Protein AF-A0AAE3A5Q9-F1 (afdb_monomer_lite)

Radius of gyration: 17.21 Å; chains: 1; bounding box: 35×29×44 Å

Secondary structure (DSSP, 8-state):
--SSS---HHHHHHH-SSHHHHHHHHHHHHHHHHHHHHHHTT---S-TTTSTTHHHH--HHHHHHHHHHHHHHHHH-TTHHHHHHHHHHHHHT-

pLDDT: mean 81.0, std 9.04, range [41.06, 90.12]

Structure (mmCIF, N/CA/C/O backbone):
data_AF-A0AAE3A5Q9-F1
#
_entry.id   AF-A0AAE3A5Q9-F1
#
loop_
_atom_site.group_PDB
_atom_site.id
_atom_site.type_symbol
_atom_site.label_atom_id
_atom_site.label_alt_id
_atom_site.label_comp_id
_atom_site.label_asym_id
_atom_site.label_entity_id
_atom_site.label_seq_id
_atom_site.pdbx_PDB_ins_code
_atom_site.Cartn_x
_atom_site.Cartn_y
_atom_site.Cartn_z
_atom_site.occupancy
_atom_site.B_iso_or_equiv
_atom_site.auth_seq_id
_atom_site.auth_comp_id
_atom_site.auth_asym_id
_atom_site.auth_atom_id
_atom_site.pdbx_PDB_model_num
ATOM 1 N N . MET A 1 1 ? 9.151 -14.307 -14.452 1.00 50.34 1 MET A N 1
ATOM 2 C CA . MET A 1 1 ? 9.598 -12.889 -14.403 1.00 50.34 1 MET A CA 1
ATOM 3 C C . MET A 1 1 ? 9.796 -12.196 -15.759 1.00 50.34 1 MET A C 1
ATOM 5 O O . MET A 1 1 ? 9.064 -11.254 -15.991 1.00 50.34 1 MET A O 1
ATOM 9 N N . ALA A 1 2 ? 10.683 -12.593 -16.691 1.00 45.34 2 ALA A N 1
ATOM 10 C CA . ALA A 1 2 ? 10.676 -11.988 -18.052 1.00 45.34 2 ALA A CA 1
ATOM 11 C C . ALA A 1 2 ? 9.692 -12.665 -19.035 1.00 45.34 2 ALA A C 1
ATOM 13 O O . ALA A 1 2 ? 9.375 -12.096 -20.071 1.00 45.34 2 ALA A O 1
ATOM 14 N N . GLY A 1 3 ? 9.223 -13.876 -18.711 1.00 41.06 3 GLY A N 1
ATOM 15 C CA . GLY A 1 3 ? 8.284 -14.647 -19.536 1.00 41.06 3 GLY A CA 1
ATOM 16 C C . GLY A 1 3 ? 6.802 -14.494 -19.172 1.00 41.06 3 GLY A C 1
ATOM 17 O O . GLY A 1 3 ? 5.978 -15.081 -19.853 1.00 41.06 3 GLY A O 1
ATOM 18 N N . GLU A 1 4 ? 6.458 -13.738 -18.124 1.00 55.88 4 GLU A N 1
ATOM 19 C CA . GLU A 1 4 ? 5.071 -13.632 -17.615 1.00 55.88 4 GLU A CA 1
ATOM 20 C C . GLU A 1 4 ? 4.326 -12.379 -18.067 1.00 55.88 4 GLU A C 1
ATOM 22 O O . GLU A 1 4 ? 3.107 -12.341 -17.996 1.00 55.88 4 GLU A O 1
ATOM 27 N N . LEU A 1 5 ? 5.035 -11.363 -18.558 1.00 58.28 5 LEU A N 1
ATOM 28 C CA . LEU A 1 5 ? 4.422 -10.093 -18.953 1.00 58.28 5 LEU A CA 1
ATOM 29 C C . LEU A 1 5 ? 4.264 -9.940 -20.472 1.00 58.28 5 LEU A C 1
ATOM 31 O O . LEU A 1 5 ? 3.842 -8.882 -20.913 1.00 58.28 5 LEU A O 1
ATOM 35 N N . ASP A 1 6 ? 4.665 -10.931 -21.281 1.00 59.72 6 ASP A N 1
ATOM 36 C CA . ASP A 1 6 ? 4.826 -10.811 -22.749 1.00 59.72 6 ASP A CA 1
ATOM 37 C C . ASP A 1 6 ? 5.510 -9.489 -23.183 1.00 59.72 6 ASP A C 1
ATOM 39 O O . ASP A 1 6 ? 5.273 -8.913 -24.243 1.00 59.72 6 ASP A O 1
ATOM 43 N N . MET A 1 7 ? 6.377 -8.961 -22.314 1.00 68.19 7 MET A N 1
ATOM 44 C CA . MET A 1 7 ? 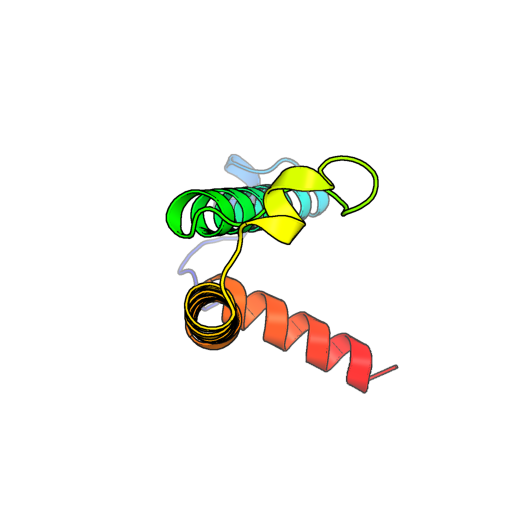7.009 -7.660 -22.472 1.00 68.19 7 MET A CA 1
ATOM 45 C C . MET A 1 7 ? 8.513 -7.827 -22.581 1.00 68.19 7 MET A C 1
ATOM 47 O O . MET A 1 7 ? 9.185 -8.419 -21.735 1.00 68.19 7 MET A O 1
ATOM 51 N N . THR A 1 8 ? 9.078 -7.231 -23.627 1.00 82.75 8 THR A N 1
ATOM 52 C CA . THR A 1 8 ? 10.529 -7.183 -23.775 1.00 82.75 8 THR A CA 1
ATOM 53 C C . THR A 1 8 ? 11.136 -6.208 -22.769 1.00 82.75 8 THR A C 1
ATOM 55 O O . THR A 1 8 ? 10.571 -5.155 -22.467 1.00 82.75 8 THR A O 1
ATOM 58 N N . LYS A 1 9 ? 12.366 -6.494 -22.328 1.00 76.94 9 LYS A N 1
ATOM 59 C CA . LYS A 1 9 ? 13.181 -5.560 -21.534 1.00 76.94 9 LYS A CA 1
ATOM 60 C C . LYS A 1 9 ? 13.219 -4.158 -22.168 1.00 76.94 9 LYS A C 1
ATOM 62 O O . LYS A 1 9 ? 13.148 -3.160 -21.463 1.00 76.94 9 LYS A O 1
ATOM 67 N N . GLY A 1 10 ? 13.296 -4.084 -23.499 1.00 81.62 10 GLY A N 1
ATOM 68 C CA . GLY A 1 10 ? 13.284 -2.823 -24.240 1.00 81.62 10 GLY A CA 1
ATOM 69 C C . GLY A 1 10 ? 11.968 -2.048 -24.135 1.00 81.62 10 GLY A C 1
ATOM 70 O O . GLY A 1 10 ? 12.013 -0.827 -24.096 1.00 81.62 10 GLY A O 1
ATOM 71 N N . ALA A 1 11 ? 10.817 -2.725 -24.058 1.00 82.94 11 ALA A N 1
ATOM 72 C CA . ALA A 1 11 ? 9.522 -2.080 -23.833 1.00 82.94 11 ALA A CA 1
ATOM 73 C C . ALA A 1 11 ? 9.402 -1.538 -22.401 1.00 82.94 11 ALA A C 1
ATOM 75 O O . ALA A 1 11 ? 8.947 -0.416 -22.213 1.00 82.94 11 ALA A O 1
ATOM 76 N N . LEU A 1 12 ? 9.898 -2.282 -21.410 1.00 80.75 12 LEU A N 1
ATOM 77 C CA . LEU A 1 12 ? 9.898 -1.856 -20.009 1.00 80.75 12 LEU A CA 1
ATOM 78 C C . LEU A 1 12 ? 10.712 -0.566 -19.803 1.00 80.75 12 LEU A C 1
ATOM 80 O O . LEU A 1 12 ? 10.2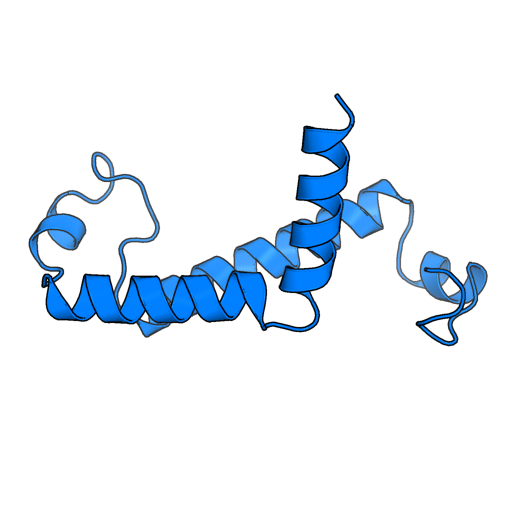13 0.416 -19.260 1.00 80.75 12 LEU A O 1
ATOM 84 N N . TYR A 1 13 ? 11.943 -0.515 -20.321 1.00 85.69 13 TYR A N 1
ATOM 85 C CA . TYR A 1 13 ? 12.810 0.664 -20.174 1.00 85.69 13 TYR A CA 1
ATOM 86 C C . TYR A 1 13 ? 12.431 1.857 -21.075 1.00 85.69 13 TYR A C 1
ATOM 88 O O . TYR A 1 13 ? 13.107 2.882 -21.038 1.00 85.69 13 TYR A O 1
ATOM 96 N N . ARG A 1 14 ? 11.358 1.773 -21.878 1.00 88.12 14 ARG A N 1
ATOM 97 C CA . ARG A 1 14 ? 10.772 2.972 -22.515 1.00 88.12 14 ARG A CA 1
ATOM 98 C C . ARG A 1 14 ? 10.017 3.839 -21.514 1.00 88.12 14 ARG A C 1
ATOM 100 O O . ARG A 1 14 ? 9.941 5.045 -21.716 1.00 88.12 14 ARG A O 1
ATOM 107 N N . HIS A 1 15 ? 9.464 3.220 -20.475 1.00 85.75 15 HIS A N 1
ATOM 108 C CA . HIS A 1 15 ? 8.655 3.893 -19.461 1.00 85.75 15 HIS A CA 1
ATOM 109 C C . HIS A 1 15 ? 9.444 4.173 -18.186 1.00 85.75 15 HIS A C 1
ATOM 111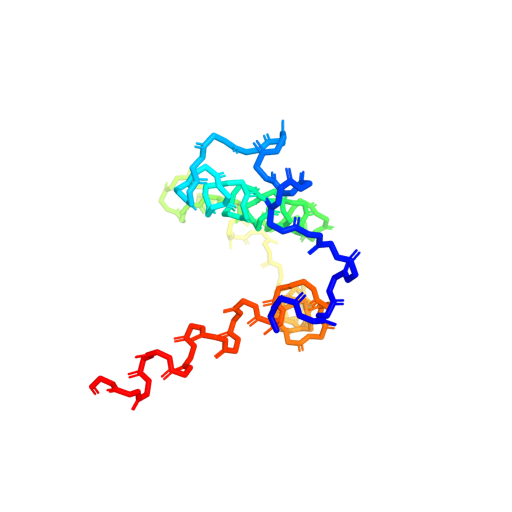 O O . HIS A 1 15 ? 9.157 5.152 -17.509 1.00 85.75 15 HIS A O 1
ATOM 117 N N . TYR A 1 16 ? 10.478 3.373 -17.918 1.00 88.56 16 TYR A N 1
ATOM 118 C CA . TYR A 1 16 ? 11.274 3.492 -16.705 1.00 88.56 16 TYR A CA 1
ATOM 119 C C . TYR A 1 16 ? 12.752 3.716 -17.005 1.00 88.56 16 TYR A C 1
ATOM 121 O O . TYR A 1 16 ? 13.357 3.018 -17.820 1.00 88.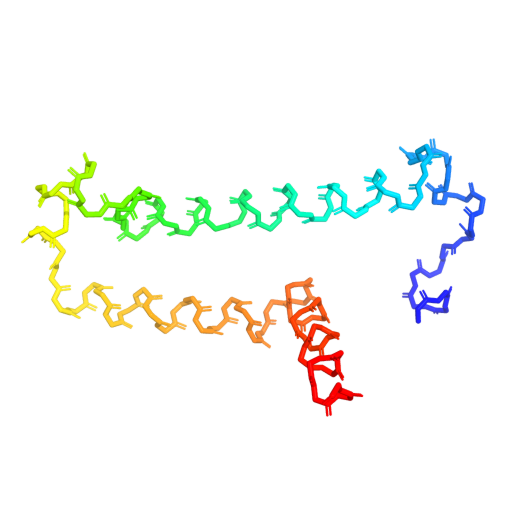56 16 TYR A O 1
ATOM 129 N N . LYS A 1 17 ? 13.366 4.671 -16.306 1.00 88.81 17 LYS A N 1
ATOM 130 C CA . LYS A 1 17 ? 14.765 5.082 -16.508 1.00 88.81 17 LYS A CA 1
ATOM 131 C C . LYS A 1 17 ? 15.763 4.079 -15.936 1.00 88.81 17 LYS A C 1
ATOM 133 O O . LYS A 1 17 ? 16.903 4.001 -16.392 1.00 88.81 17 LYS A O 1
ATOM 138 N N . SER A 1 18 ? 15.375 3.337 -14.900 1.00 89.06 18 SER A N 1
ATOM 139 C CA . SER A 1 18 ? 16.261 2.405 -14.202 1.00 89.06 18 SER A CA 1
ATOM 140 C C . SER A 1 18 ? 15.477 1.321 -13.461 1.00 89.06 18 SER A C 1
ATOM 142 O O . SER A 1 18 ? 14.261 1.383 -13.349 1.00 89.06 18 SER A O 1
ATOM 144 N N . LYS A 1 19 ? 16.178 0.317 -12.918 1.00 85.94 19 LYS A N 1
ATOM 145 C CA . LYS A 1 19 ? 15.548 -0.653 -12.004 1.00 85.94 19 LYS A CA 1
ATOM 146 C C . LYS A 1 19 ? 15.009 0.003 -10.731 1.00 85.94 19 LYS A C 1
ATOM 148 O O . LYS A 1 19 ? 14.030 -0.485 -10.191 1.00 85.94 19 LYS A O 1
ATOM 153 N N . ARG A 1 20 ? 15.663 1.073 -10.263 1.00 88.50 20 ARG A N 1
ATOM 154 C CA . ARG A 1 20 ? 15.222 1.824 -9.085 1.00 88.50 20 ARG A CA 1
ATOM 155 C C . ARG A 1 20 ? 13.905 2.537 -9.364 1.00 88.50 20 ARG A C 1
ATOM 157 O O . ARG A 1 20 ? 12.988 2.397 -8.593 1.00 88.50 20 ARG A O 1
ATOM 164 N N . ASP A 1 21 ? 13.796 3.143 -10.539 1.00 88.56 21 ASP A N 1
ATOM 165 C CA . ASP A 1 21 ? 12.581 3.810 -11.023 1.00 88.56 21 ASP A CA 1
ATOM 166 C C . ASP A 1 21 ? 11.379 2.847 -11.110 1.00 88.56 21 ASP A C 1
ATOM 168 O O . ASP A 1 21 ? 10.263 3.199 -10.755 1.00 88.56 21 ASP A O 1
ATOM 172 N N . ILE A 1 22 ? 11.617 1.593 -11.522 1.00 87.88 22 ILE A N 1
ATOM 173 C CA . ILE A 1 22 ? 10.589 0.536 -11.501 1.00 87.88 22 ILE A CA 1
ATOM 174 C C . ILE A 1 22 ? 10.194 0.192 -10.060 1.00 87.88 22 ILE A C 1
ATOM 176 O O . ILE A 1 22 ? 9.014 0.033 -9.775 1.00 87.88 22 ILE A O 1
ATOM 180 N N . PHE A 1 23 ? 11.175 0.048 -9.167 1.00 86.38 23 PHE A N 1
ATOM 181 C CA . PHE A 1 23 ? 10.928 -0.270 -7.762 1.00 86.38 23 PHE A CA 1
ATOM 182 C C . PHE A 1 23 ? 10.157 0.847 -7.054 1.00 86.38 23 PHE A C 1
ATOM 184 O O . PHE A 1 23 ? 9.153 0.562 -6.416 1.00 86.38 23 PHE A O 1
ATOM 191 N N . ASP A 1 24 ? 10.581 2.098 -7.222 1.00 87.75 24 ASP A N 1
ATOM 192 C CA . ASP A 1 24 ? 9.940 3.266 -6.620 1.00 87.75 24 ASP A CA 1
ATOM 193 C C . ASP A 1 24 ? 8.477 3.367 -7.093 1.00 87.75 24 ASP A C 1
ATOM 195 O O . ASP A 1 24 ? 7.580 3.526 -6.277 1.00 87.75 24 ASP A O 1
ATOM 199 N N . CYS A 1 25 ? 8.205 3.125 -8.382 1.00 90.12 25 CYS A N 1
ATOM 200 C CA . CYS A 1 25 ? 6.840 3.107 -8.918 1.00 90.12 25 CYS A CA 1
ATOM 201 C C . CYS A 1 25 ? 5.973 1.959 -8.354 1.00 90.12 25 CYS A C 1
ATOM 203 O O . CYS A 1 25 ? 4.771 2.131 -8.156 1.00 90.12 25 CYS A O 1
ATOM 205 N N . ILE A 1 26 ? 6.562 0.787 -8.079 1.00 87.56 26 ILE A N 1
ATOM 206 C CA . ILE A 1 26 ? 5.860 -0.315 -7.398 1.00 87.56 26 ILE A CA 1
ATOM 207 C C . ILE A 1 26 ? 5.515 0.086 -5.961 1.00 87.56 26 ILE A C 1
ATOM 209 O O . ILE A 1 26 ? 4.387 -0.145 -5.534 1.00 87.56 26 ILE A O 1
ATOM 213 N N . VAL A 1 27 ? 6.457 0.699 -5.236 1.00 85.50 27 VAL A N 1
ATOM 214 C CA . VAL A 1 27 ? 6.240 1.170 -3.860 1.00 85.50 27 VAL A CA 1
ATOM 215 C C . VAL A 1 27 ? 5.148 2.237 -3.821 1.00 85.50 27 VAL A C 1
ATOM 217 O O . VAL A 1 27 ? 4.193 2.070 -3.075 1.00 85.50 27 VAL A O 1
ATOM 220 N N . GLU A 1 28 ? 5.212 3.251 -4.687 1.00 89.00 28 GLU A N 1
ATOM 221 C CA . GLU A 1 28 ? 4.177 4.291 -4.790 1.00 89.00 28 GLU A CA 1
ATOM 222 C C . GLU A 1 28 ? 2.788 3.690 -5.065 1.00 89.00 28 GLU A C 1
ATOM 224 O O . GLU A 1 28 ? 1.792 4.106 -4.477 1.00 89.00 28 GLU A O 1
ATOM 229 N N . ARG A 1 29 ? 2.701 2.671 -5.933 1.00 88.50 29 ARG A N 1
ATOM 230 C CA . ARG A 1 29 ? 1.435 1.980 -6.221 1.00 88.50 29 ARG A CA 1
ATOM 231 C C . ARG A 1 29 ? 0.895 1.226 -5.003 1.00 88.50 29 ARG A C 1
ATOM 233 O O . ARG A 1 29 ? -0.322 1.187 -4.825 1.00 88.50 29 ARG A O 1
ATOM 240 N N . MET A 1 30 ? 1.775 0.613 -4.209 1.00 84.94 30 MET A N 1
ATOM 241 C CA . MET A 1 30 ? 1.405 -0.084 -2.974 1.00 84.94 30 MET A CA 1
ATOM 242 C C . MET A 1 30 ? 0.943 0.900 -1.897 1.00 84.94 30 MET A C 1
ATOM 244 O O . MET A 1 30 ? -0.096 0.661 -1.292 1.00 84.94 30 MET A O 1
ATOM 248 N N . GLU A 1 31 ? 1.660 2.012 -1.712 1.00 85.31 31 GLU A N 1
ATOM 249 C CA . GLU A 1 31 ? 1.289 3.090 -0.783 1.00 85.31 31 GLU A CA 1
ATOM 250 C C . GLU A 1 31 ? -0.069 3.695 -1.150 1.00 85.31 31 GLU A C 1
ATOM 252 O O . GLU A 1 31 ? -0.924 3.865 -0.287 1.00 85.31 31 GLU A O 1
ATOM 257 N N . GLN A 1 32 ? -0.313 3.938 -2.441 1.00 87.19 32 GLN A N 1
ATOM 258 C CA . GLN A 1 32 ? -1.610 4.424 -2.902 1.00 87.19 32 GLN A CA 1
ATOM 259 C C . GLN A 1 32 ? -2.744 3.442 -2.570 1.00 87.19 32 GLN A C 1
ATOM 261 O O . GLN A 1 32 ? -3.806 3.868 -2.125 1.00 87.19 32 GLN A O 1
ATOM 266 N N . GLY A 1 33 ? -2.529 2.140 -2.781 1.00 85.25 33 GLY A N 1
ATOM 267 C CA . GLY A 1 33 ? -3.529 1.126 -2.444 1.00 85.25 33 GLY A CA 1
ATOM 268 C C . GLY A 1 33 ? -3.795 1.034 -0.938 1.00 85.25 33 GLY A C 1
ATOM 269 O O . GLY A 1 33 ? -4.944 0.873 -0.538 1.00 85.25 33 GLY A O 1
ATOM 270 N N . ASP A 1 34 ? -2.760 1.192 -0.111 1.00 82.50 34 ASP A N 1
ATOM 271 C CA . ASP A 1 34 ? -2.889 1.238 1.350 1.00 82.50 34 ASP A CA 1
ATOM 272 C C . ASP A 1 34 ? -3.725 2.446 1.804 1.00 82.50 34 ASP A C 1
ATOM 274 O O . ASP A 1 34 ? -4.671 2.287 2.572 1.00 82.50 34 ASP A O 1
ATOM 278 N N . SER A 1 35 ? -3.463 3.635 1.244 1.00 83.19 35 SER A N 1
ATOM 279 C CA . SER A 1 35 ? -4.259 4.839 1.525 1.00 83.19 35 SER A CA 1
ATOM 280 C C . SER A 1 35 ? -5.716 4.707 1.065 1.00 83.19 35 SER A C 1
ATOM 282 O O . SER A 1 35 ? -6.629 5.095 1.788 1.00 83.19 35 SER A O 1
ATOM 284 N N . GLU A 1 36 ? -5.961 4.141 -0.122 1.00 86.88 36 GLU A N 1
ATOM 285 C CA . GLU A 1 36 ? -7.321 3.911 -0.634 1.00 86.88 36 GLU A CA 1
ATOM 286 C C . GLU A 1 36 ? -8.118 2.964 0.283 1.00 86.88 36 GLU A C 1
ATOM 288 O O . GLU A 1 36 ? -9.280 3.240 0.583 1.00 86.88 36 GLU A O 1
ATOM 293 N N . GLN A 1 37 ? -7.487 1.894 0.781 1.00 82.56 37 GLN A N 1
ATOM 294 C CA . GLN A 1 37 ? -8.102 0.960 1.731 1.00 82.56 37 GLN A CA 1
ATOM 295 C C . GLN A 1 37 ? -8.328 1.595 3.107 1.00 82.56 37 GLN A C 1
ATOM 297 O O . GLN A 1 37 ? -9.389 1.411 3.698 1.00 82.56 37 GLN A O 1
ATOM 302 N N . ALA A 1 38 ? -7.370 2.361 3.631 1.00 82.06 38 ALA A N 1
ATOM 303 C CA . ALA A 1 38 ? -7.546 3.049 4.908 1.00 82.06 38 ALA A CA 1
ATOM 304 C C . ALA A 1 38 ? -8.736 4.024 4.856 1.00 82.06 38 ALA A C 1
ATOM 306 O O . ALA A 1 38 ? -9.584 4.010 5.750 1.00 82.06 38 ALA A O 1
ATOM 307 N N . ALA A 1 39 ? -8.855 4.787 3.765 1.00 82.75 39 ALA A N 1
ATOM 308 C CA . ALA A 1 39 ? -9.958 5.714 3.551 1.00 82.75 39 ALA A CA 1
ATOM 309 C C . ALA A 1 39 ? -11.322 5.014 3.383 1.00 82.75 39 ALA A C 1
ATOM 311 O O . ALA A 1 39 ? -12.320 5.508 3.901 1.00 82.75 39 ALA A O 1
ATOM 312 N N . GLU A 1 40 ? -11.396 3.874 2.680 1.00 84.00 40 GLU A N 1
ATOM 313 C CA . GLU A 1 40 ? -12.658 3.134 2.482 1.00 84.00 40 GLU A CA 1
ATOM 314 C C . GLU A 1 40 ? -13.245 2.599 3.798 1.00 84.00 40 GLU A C 1
ATOM 316 O O . GLU A 1 40 ? -14.466 2.545 3.952 1.00 84.00 40 GLU A O 1
ATOM 321 N N . TYR A 1 41 ? -12.387 2.238 4.753 1.00 78.06 41 TYR A N 1
ATOM 322 C CA . TYR A 1 41 ? -12.792 1.663 6.038 1.00 78.06 41 TYR A CA 1
ATOM 323 C C . TYR A 1 41 ? -12.774 2.676 7.195 1.00 78.06 41 TYR A C 1
ATOM 325 O O . TYR A 1 41 ? -12.865 2.260 8.347 1.00 78.06 41 TYR A O 1
ATOM 333 N N . ASP A 1 42 ? -12.647 3.983 6.918 1.00 79.62 42 ASP A N 1
ATOM 334 C CA . ASP A 1 42 ? -12.513 5.049 7.930 1.00 79.62 42 ASP A CA 1
ATOM 335 C C . ASP A 1 42 ? -11.396 4.760 8.963 1.00 79.62 42 ASP A C 1
ATOM 337 O O . ASP A 1 42 ? -11.482 5.109 10.148 1.00 79.62 42 ASP A O 1
ATOM 341 N N . MET A 1 43 ? -10.328 4.087 8.524 1.00 83.56 43 MET A N 1
ATOM 342 C CA . MET A 1 43 ? -9.194 3.760 9.378 1.00 83.56 43 MET A CA 1
ATOM 343 C C . MET A 1 43 ? -8.217 4.934 9.463 1.00 83.56 43 MET A C 1
ATOM 345 O O . MET A 1 43 ? -7.982 5.618 8.468 1.00 83.56 43 MET A O 1
ATOM 349 N N . PRO A 1 44 ? -7.600 5.168 10.634 1.00 78.06 44 PRO A N 1
ATOM 350 C CA . PRO A 1 44 ? -6.603 6.218 10.770 1.00 78.06 44 PRO A CA 1
ATOM 351 C C . PRO A 1 44 ? -5.385 5.928 9.884 1.00 78.06 44 PRO A C 1
ATOM 353 O O . PRO A 1 44 ? -4.787 4.857 9.985 1.00 78.06 44 PRO A O 1
ATOM 356 N N . GLU A 1 45 ? -5.005 6.900 9.059 1.00 78.62 45 GLU A N 1
ATOM 357 C CA . GLU A 1 45 ? -3.876 6.784 8.122 1.00 78.62 45 GLU A CA 1
ATOM 358 C C . GLU A 1 45 ? -2.514 7.065 8.778 1.00 78.62 45 GLU A C 1
ATOM 360 O O . GLU A 1 45 ? -1.478 6.649 8.266 1.00 78.62 45 GLU A O 1
ATOM 365 N N . ASP A 1 46 ? -2.506 7.769 9.913 1.00 78.88 46 ASP A N 1
ATOM 366 C CA . ASP A 1 46 ? -1.285 8.164 10.621 1.00 78.88 46 ASP A CA 1
ATOM 367 C C . ASP A 1 46 ? -1.158 7.453 11.976 1.00 78.88 46 ASP A C 1
ATOM 369 O O . ASP A 1 46 ? -2.031 6.693 12.414 1.00 78.88 46 ASP A O 1
ATOM 373 N N . ASP A 1 47 ? -0.048 7.685 12.667 1.00 78.12 47 ASP A N 1
ATOM 374 C CA . ASP A 1 47 ? 0.208 7.092 13.964 1.00 78.12 47 ASP A CA 1
ATOM 375 C C . ASP A 1 47 ? -0.769 7.598 15.045 1.00 78.12 47 ASP A C 1
ATOM 377 O O . ASP A 1 47 ? -1.395 8.660 14.964 1.00 78.12 47 ASP A O 1
ATOM 381 N N . LYS A 1 48 ? -0.908 6.810 16.112 1.00 74.81 48 LYS A N 1
ATOM 382 C CA . LYS A 1 48 ? -1.845 7.102 17.201 1.00 74.81 48 LYS A CA 1
ATOM 383 C C . LYS A 1 48 ? -1.509 8.382 17.978 1.00 74.81 48 LYS A C 1
ATOM 385 O O . LYS A 1 48 ? -2.415 8.958 18.579 1.00 74.81 48 LYS A O 1
ATOM 390 N N . GLU A 1 49 ? -0.247 8.803 18.029 1.00 81.19 49 GLU A N 1
ATOM 391 C CA . GLU A 1 49 ? 0.143 10.075 18.650 1.00 81.19 49 GLU A CA 1
ATOM 392 C C . GLU A 1 49 ? -0.296 11.259 17.780 1.00 81.19 49 GLU A C 1
ATOM 394 O O . GLU A 1 49 ? -0.745 12.273 18.320 1.00 81.19 49 GLU A O 1
ATOM 399 N N . SER A 1 50 ? -0.249 11.092 16.457 1.00 79.94 50 SER A N 1
ATOM 400 C CA . SER A 1 50 ? -0.675 12.081 15.462 1.00 79.94 50 SER A CA 1
ATOM 401 C C . SER A 1 50 ? -2.202 12.171 15.304 1.00 79.94 50 SER A C 1
ATOM 403 O O . SER A 1 50 ? -2.741 13.273 15.178 1.00 79.94 50 SER A O 1
ATOM 405 N N . MET A 1 51 ? -2.931 11.048 15.389 1.00 81.56 51 MET A N 1
ATOM 406 C CA . MET A 1 51 ? -4.398 10.985 15.215 1.00 81.56 51 MET A CA 1
ATOM 407 C C . MET A 1 51 ? -5.150 10.293 16.374 1.00 81.56 51 MET A C 1
ATOM 409 O O . MET A 1 51 ? -5.972 9.396 16.157 1.00 81.56 51 MET A O 1
ATOM 413 N N . PRO A 1 52 ? -4.954 10.712 17.637 1.00 79.00 52 PRO A N 1
ATOM 414 C CA . PRO A 1 52 ? -5.431 9.971 18.806 1.00 79.00 52 PRO A CA 1
ATOM 415 C C . PRO A 1 52 ? -6.953 9.841 18.898 1.00 79.00 52 PRO A C 1
ATOM 417 O O . PRO A 1 52 ? -7.436 8.926 19.564 1.00 79.00 52 PRO A O 1
ATOM 420 N N . ASP A 1 53 ? -7.716 10.749 18.289 1.00 81.06 53 ASP A N 1
ATOM 421 C CA . ASP A 1 53 ? -9.178 10.730 18.356 1.00 81.06 53 ASP A CA 1
ATOM 422 C C . ASP A 1 53 ? -9.807 9.777 17.335 1.00 81.06 53 ASP A C 1
ATOM 424 O O . ASP A 1 53 ? -10.795 9.131 17.673 1.00 81.06 53 ASP A O 1
ATOM 428 N N . GLN A 1 54 ? -9.192 9.584 16.163 1.00 74.25 54 GLN A N 1
ATOM 429 C CA . GLN A 1 54 ? -9.669 8.622 15.160 1.00 74.25 54 GLN A CA 1
ATOM 430 C C . GLN A 1 54 ? -9.484 7.175 15.642 1.00 74.25 54 GLN A C 1
ATOM 432 O O . GLN A 1 54 ? -10.385 6.350 15.535 1.00 74.25 54 GLN A O 1
ATOM 437 N N . TYR A 1 55 ? -8.368 6.879 16.319 1.00 73.38 55 TYR A N 1
ATOM 438 C CA . TYR A 1 55 ? -8.152 5.560 16.934 1.00 73.38 55 TYR A CA 1
ATOM 439 C C . TYR A 1 55 ? -9.099 5.246 18.103 1.00 73.38 55 TYR A C 1
ATOM 441 O O . TYR A 1 55 ? -9.207 4.088 18.501 1.00 73.38 55 TYR A O 1
ATOM 449 N N . LYS A 1 56 ? -9.747 6.249 18.713 1.00 76.44 56 LYS A N 1
ATOM 450 C CA . LYS A 1 56 ? -10.724 6.028 19.798 1.00 76.44 56 LYS A CA 1
ATOM 451 C C . LYS A 1 56 ? -12.123 5.731 19.271 1.00 76.44 56 LYS A C 1
ATOM 453 O O . LYS A 1 56 ? -12.932 5.195 20.026 1.00 76.44 56 LYS A O 1
ATOM 458 N N . THR A 1 57 ? -12.420 6.146 18.043 1.00 79.00 57 THR A N 1
ATOM 459 C CA . THR A 1 57 ? -13.759 6.059 17.451 1.00 79.00 57 THR A CA 1
ATOM 460 C C . THR A 1 57 ? -13.978 4.780 16.657 1.00 79.00 57 THR A C 1
ATOM 462 O O . THR A 1 57 ? -15.127 4.379 16.520 1.00 79.00 57 THR A O 1
ATOM 465 N N . VAL A 1 58 ? -12.907 4.120 16.203 1.00 79.56 58 VAL A N 1
ATOM 466 C CA . VAL A 1 58 ? -12.985 2.821 15.520 1.00 79.56 58 VAL A CA 1
ATOM 467 C C . VAL A 1 58 ? -13.543 1.752 16.461 1.00 79.56 58 VAL A C 1
ATOM 469 O O . VAL A 1 58 ? -12.991 1.488 17.535 1.00 79.56 58 VAL A O 1
ATOM 472 N N . SER A 1 59 ? -14.637 1.114 16.056 1.00 84.50 59 SER A N 1
ATOM 473 C CA . SER A 1 59 ? -15.196 -0.030 16.769 1.00 84.50 59 SER A CA 1
ATOM 474 C C . SER A 1 59 ? -14.377 -1.303 16.524 1.00 84.50 59 SER A C 1
ATOM 476 O O . SER A 1 59 ? -13.646 -1.442 15.543 1.00 84.50 59 SER A O 1
ATOM 478 N N . LEU A 1 60 ? -14.513 -2.287 17.419 1.00 82.75 60 LEU A N 1
ATOM 479 C CA . LEU A 1 60 ? -13.857 -3.587 17.241 1.00 82.75 60 LEU A CA 1
ATOM 480 C C . LEU A 1 60 ? -14.356 -4.321 15.985 1.00 82.75 60 LEU A C 1
ATOM 482 O O . LEU A 1 60 ? -13.603 -5.085 15.393 1.00 82.75 60 LEU A O 1
ATOM 486 N N . GLU A 1 61 ? -15.617 -4.113 15.604 1.00 85.81 61 GLU A N 1
ATOM 487 C CA . GLU A 1 61 ? -16.215 -4.734 14.421 1.00 85.81 61 GLU A CA 1
ATOM 488 C C . GLU A 1 61 ? -15.581 -4.183 13.139 1.00 85.81 61 GLU A C 1
ATOM 490 O O . GLU A 1 61 ? -15.038 -4.969 12.364 1.00 85.81 61 GLU A O 1
ATOM 495 N N . GLU A 1 62 ? -15.514 -2.855 12.996 1.00 83.88 62 GLU A N 1
ATOM 496 C CA . GLU A 1 62 ? -14.840 -2.175 11.876 1.00 83.88 62 GLU A CA 1
ATOM 497 C C . GLU A 1 62 ? -13.358 -2.561 11.797 1.00 83.88 62 GLU A C 1
ATOM 499 O O . GLU A 1 62 ? -12.849 -2.878 10.726 1.00 83.88 62 GLU A O 1
ATOM 504 N N . PHE A 1 63 ? -12.670 -2.639 12.942 1.00 84.38 63 PHE A N 1
ATOM 505 C CA . PHE A 1 63 ? -11.280 -3.092 12.985 1.00 84.38 63 PHE A CA 1
ATOM 506 C C . PHE A 1 63 ? -11.110 -4.533 12.479 1.00 84.38 63 PHE A C 1
ATOM 508 O O . PHE A 1 63 ? -10.148 -4.842 11.771 1.00 84.38 63 PHE A O 1
ATOM 515 N N . VAL A 1 64 ? -12.016 -5.442 12.852 1.00 87.62 64 VAL A N 1
ATOM 516 C CA . VAL A 1 64 ? -11.967 -6.843 12.412 1.00 87.62 64 VAL A CA 1
ATOM 517 C C . VAL A 1 64 ? -12.289 -6.963 10.926 1.00 87.62 64 VAL A C 1
ATOM 519 O O . VAL A 1 64 ? -11.648 -7.763 10.243 1.00 87.62 64 VAL A O 1
ATOM 522 N N . GLU A 1 65 ? -13.261 -6.204 10.423 1.00 88.06 65 GLU A N 1
ATOM 523 C CA . GLU A 1 65 ? -13.572 -6.156 8.992 1.00 88.06 65 GLU A CA 1
ATOM 524 C C . GLU A 1 65 ? -12.388 -5.620 8.194 1.00 88.06 65 GLU A C 1
ATOM 526 O O . GLU A 1 65 ? -11.896 -6.325 7.313 1.00 88.06 65 GLU A O 1
ATOM 531 N N . TYR A 1 66 ? -11.833 -4.475 8.594 1.00 86.56 66 TYR A N 1
ATOM 532 C CA . TYR A 1 66 ? -10.628 -3.914 7.991 1.00 86.56 66 TYR A CA 1
ATOM 533 C C . TYR A 1 66 ? -9.455 -4.899 8.007 1.00 86.56 66 TYR A C 1
ATOM 535 O O . TYR A 1 66 ? -8.801 -5.112 6.991 1.00 86.56 66 TYR A O 1
ATOM 543 N N . SER A 1 67 ? -9.216 -5.577 9.134 1.00 85.75 67 SER A N 1
ATOM 544 C CA . SE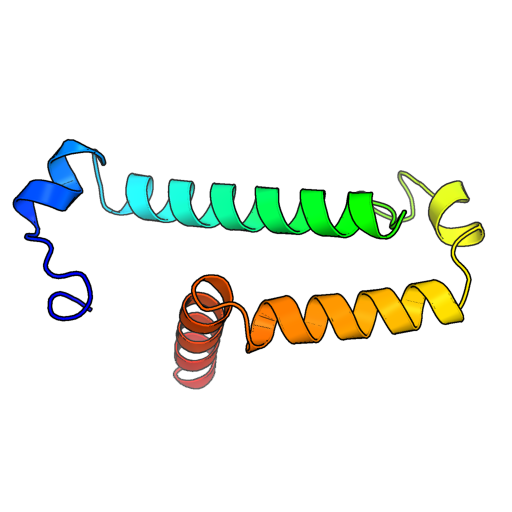R A 1 67 ? -8.128 -6.557 9.251 1.00 85.75 67 SER A CA 1
ATOM 545 C C . SER A 1 67 ? -8.289 -7.732 8.281 1.00 85.75 67 SER A C 1
ATOM 547 O O . SER A 1 67 ? -7.299 -8.224 7.738 1.00 85.75 67 SER A O 1
ATOM 549 N N . LYS A 1 68 ? -9.525 -8.196 8.049 1.00 87.75 68 LYS A N 1
ATOM 550 C CA . LYS A 1 68 ? -9.810 -9.247 7.060 1.00 87.75 68 LYS A CA 1
ATOM 551 C C . LYS A 1 68 ? -9.599 -8.737 5.640 1.00 87.75 68 LYS A C 1
ATOM 553 O O . LYS A 1 68 ? -8.987 -9.447 4.848 1.00 87.75 68 LYS A O 1
ATOM 558 N N . SER A 1 69 ? -10.068 -7.528 5.340 1.00 86.50 69 SER A N 1
ATOM 559 C CA . SER A 1 69 ? -9.896 -6.903 4.028 1.00 86.50 69 SER A CA 1
ATOM 560 C C . SER A 1 69 ? -8.425 -6.669 3.707 1.00 86.50 69 SER A C 1
ATOM 562 O O . SER A 1 69 ? -7.972 -7.030 2.627 1.00 86.50 69 SER A O 1
ATOM 564 N N . MET A 1 70 ? -7.644 -6.192 4.676 1.00 85.00 70 MET A N 1
ATOM 565 C CA . MET A 1 70 ? -6.203 -6.016 4.538 1.00 85.00 70 MET A CA 1
ATOM 566 C C . MET A 1 70 ? -5.497 -7.364 4.343 1.00 85.00 70 MET A C 1
ATOM 568 O O . MET A 1 70 ? -4.658 -7.507 3.458 1.00 85.00 70 MET A O 1
ATOM 572 N N . PHE A 1 71 ? -5.873 -8.399 5.101 1.00 84.75 71 PHE A N 1
ATOM 573 C CA . PHE A 1 71 ? -5.329 -9.742 4.891 1.00 84.75 71 PHE A CA 1
ATOM 574 C C . PHE A 1 71 ? -5.617 -10.266 3.476 1.00 84.75 71 PHE A C 1
ATOM 576 O O . PHE A 1 71 ? -4.703 -10.763 2.817 1.00 84.75 71 PHE A O 1
ATOM 583 N N . ALA A 1 72 ? -6.853 -10.126 2.993 1.00 85.25 72 ALA A N 1
ATOM 584 C CA . ALA A 1 72 ? -7.224 -10.520 1.637 1.00 85.25 72 ALA A CA 1
ATOM 585 C C . ALA A 1 72 ? -6.453 -9.705 0.589 1.00 85.25 72 ALA A C 1
ATOM 587 O O . ALA A 1 72 ? -5.878 -10.285 -0.321 1.00 85.25 72 ALA A O 1
ATOM 588 N N . TYR A 1 73 ? -6.333 -8.387 0.752 1.00 83.44 73 TYR A N 1
ATOM 589 C CA . TYR A 1 73 ? -5.546 -7.540 -0.146 1.00 83.44 73 TYR A CA 1
ATOM 590 C C . TYR A 1 73 ? -4.087 -8.006 -0.242 1.00 83.44 73 TYR A C 1
ATOM 592 O O . TYR A 1 73 ? -3.582 -8.259 -1.329 1.00 83.44 73 TYR A O 1
ATOM 600 N N . TRP A 1 74 ? -3.413 -8.227 0.887 1.00 80.00 74 TRP A N 1
ATOM 601 C CA . TRP A 1 74 ? -2.002 -8.625 0.878 1.00 80.00 74 TRP A CA 1
ATOM 602 C C . TRP A 1 74 ? -1.747 -10.055 0.374 1.00 80.00 74 TRP A C 1
ATOM 604 O O . TRP A 1 74 ? -0.623 -10.364 -0.029 1.00 80.00 74 TRP A O 1
ATOM 614 N N . THR A 1 75 ? -2.754 -10.935 0.398 1.00 79.88 75 THR A N 1
ATOM 615 C CA . THR A 1 75 ? -2.587 -12.364 0.065 1.00 79.88 75 THR A CA 1
ATOM 616 C C . THR A 1 75 ? -3.265 -12.796 -1.232 1.00 79.88 75 THR A C 1
ATOM 618 O O . THR A 1 75 ? -2.798 -13.744 -1.860 1.00 79.88 75 THR A O 1
ATOM 621 N N . GLU A 1 76 ? -4.319 -12.104 -1.654 1.00 82.62 76 GLU A N 1
ATOM 622 C CA . GLU A 1 76 ? -5.153 -12.464 -2.803 1.00 82.62 76 GLU A CA 1
ATOM 623 C C . GLU A 1 76 ? -5.066 -11.447 -3.949 1.00 82.62 76 GLU A C 1
ATOM 625 O O . GLU A 1 76 ? -5.318 -11.827 -5.092 1.00 82.62 76 GLU A O 1
ATOM 630 N N . ASP A 1 77 ? -4.682 -10.186 -3.698 1.00 86.81 77 ASP A N 1
ATOM 631 C CA . ASP A 1 77 ? -4.478 -9.218 -4.782 1.00 86.81 77 ASP A CA 1
ATOM 632 C C . ASP A 1 77 ? -3.336 -9.682 -5.695 1.00 86.81 77 ASP A C 1
ATOM 634 O O . ASP A 1 77 ? -2.219 -9.943 -5.242 1.00 86.81 77 ASP A O 1
ATOM 638 N N . GLU A 1 78 ? -3.603 -9.786 -6.997 1.00 84.06 78 GLU A N 1
ATOM 639 C CA . GLU A 1 78 ? -2.656 -10.345 -7.970 1.00 84.06 78 GLU A CA 1
ATOM 640 C C . GLU A 1 78 ? -1.328 -9.575 -8.029 1.00 84.06 78 GLU A C 1
ATOM 642 O O . GLU A 1 78 ? -0.287 -10.158 -8.335 1.00 84.06 78 GLU A O 1
ATOM 647 N N . PHE A 1 79 ? -1.339 -8.273 -7.735 1.00 84.06 79 PHE A N 1
ATOM 648 C CA . PHE A 1 79 ? -0.141 -7.445 -7.764 1.00 84.06 79 PHE A CA 1
ATOM 649 C C . PHE A 1 79 ? 0.609 -7.513 -6.431 1.00 84.06 79 PHE A C 1
ATOM 651 O O . PHE A 1 79 ? 1.812 -7.792 -6.403 1.00 84.06 79 PHE A O 1
ATOM 658 N N . VAL A 1 80 ? -0.093 -7.295 -5.319 1.00 84.12 80 VAL A N 1
ATOM 659 C CA . VAL A 1 80 ? 0.521 -7.206 -3.987 1.00 84.12 80 VAL A CA 1
ATOM 660 C C . VAL A 1 80 ? 0.970 -8.570 -3.466 1.00 84.12 80 VAL A C 1
ATOM 662 O O . VAL A 1 80 ? 2.050 -8.671 -2.875 1.00 84.12 80 VAL A O 1
ATOM 665 N N . SER A 1 81 ? 0.220 -9.639 -3.740 1.00 83.56 81 SER A N 1
ATOM 666 C CA . SER A 1 81 ? 0.575 -11.003 -3.313 1.00 83.56 81 SER A CA 1
ATOM 667 C C . SER A 1 81 ? 1.915 -11.471 -3.891 1.00 83.56 81 SER A C 1
ATOM 669 O O . SER A 1 81 ? 2.715 -12.097 -3.187 1.00 83.56 81 SER A O 1
ATOM 671 N N . VAL A 1 82 ? 2.222 -11.115 -5.145 1.00 85.31 82 VAL A N 1
ATOM 672 C CA . VAL A 1 82 ? 3.490 -11.463 -5.806 1.00 85.31 82 VAL A CA 1
ATOM 673 C C . VAL A 1 82 ? 4.665 -10.762 -5.131 1.00 85.31 82 VAL A C 1
ATOM 675 O O . VAL A 1 82 ? 5.668 -11.404 -4.809 1.00 85.31 82 VAL A O 1
ATOM 678 N N . ILE A 1 83 ? 4.546 -9.458 -4.872 1.00 83.81 83 ILE A N 1
ATOM 679 C CA . ILE A 1 83 ? 5.597 -8.682 -4.199 1.00 83.81 83 ILE A CA 1
ATOM 680 C C . ILE A 1 83 ? 5.814 -9.185 -2.766 1.00 83.81 83 ILE A C 1
ATOM 682 O O . ILE A 1 83 ? 6.957 -9.348 -2.331 1.00 83.81 83 ILE A O 1
ATOM 686 N N . SER A 1 84 ? 4.731 -9.500 -2.059 1.00 81.12 84 SER A N 1
ATOM 687 C CA . SER A 1 84 ? 4.767 -9.987 -0.675 1.00 81.12 84 SER A CA 1
ATOM 688 C C . SER A 1 84 ? 5.428 -11.356 -0.565 1.00 81.12 84 SER A C 1
ATOM 690 O O . SER A 1 84 ? 6.303 -11.555 0.278 1.00 81.12 84 SER A O 1
ATOM 692 N N . SER A 1 85 ? 5.096 -12.266 -1.483 1.00 84.06 85 SER A N 1
ATOM 693 C CA . SER A 1 85 ? 5.725 -13.587 -1.577 1.00 84.06 85 SER A CA 1
ATOM 694 C C . SER A 1 85 ? 7.225 -13.468 -1.846 1.00 84.06 85 SER A C 1
ATOM 696 O O . SER A 1 85 ? 8.040 -14.090 -1.165 1.00 84.06 85 SER A O 1
ATOM 698 N N . MET A 1 86 ? 7.619 -12.604 -2.790 1.00 84.19 86 MET A N 1
ATOM 699 C CA . MET A 1 86 ? 9.033 -12.353 -3.077 1.00 84.19 86 MET A CA 1
ATOM 700 C C . MET A 1 86 ? 9.783 -11.805 -1.854 1.00 84.19 86 MET A C 1
ATOM 702 O O . MET A 1 86 ? 10.919 -12.209 -1.602 1.00 84.19 86 MET A O 1
ATOM 706 N N . ALA A 1 87 ? 9.176 -10.894 -1.088 1.00 81.31 87 ALA A N 1
ATOM 707 C CA . ALA A 1 87 ? 9.784 -10.344 0.120 1.00 81.31 87 ALA A CA 1
ATOM 708 C C . ALA A 1 87 ? 9.955 -11.409 1.219 1.00 81.31 87 ALA A C 1
ATOM 710 O O . ALA A 1 87 ? 11.017 -11.475 1.843 1.00 81.31 87 ALA A O 1
ATOM 711 N N . GLN A 1 88 ? 8.955 -12.275 1.418 1.00 80.06 88 GLN A N 1
ATOM 712 C CA . GLN A 1 88 ? 9.027 -13.395 2.362 1.00 80.06 88 GLN A CA 1
ATOM 713 C C . GLN A 1 88 ? 10.144 -14.378 1.997 1.00 80.06 88 GLN A C 1
ATOM 715 O O . GLN A 1 88 ? 10.983 -14.679 2.845 1.00 80.06 88 GLN A O 1
ATOM 720 N N . GLU A 1 89 ? 10.245 -14.786 0.728 1.00 86.06 89 GLU A N 1
ATOM 721 C CA . GLU A 1 89 ? 11.334 -15.655 0.259 1.00 86.06 89 GLU A CA 1
ATOM 722 C C . GLU A 1 89 ? 12.723 -15.049 0.526 1.00 86.06 89 GLU A C 1
ATOM 724 O O . GLU A 1 89 ? 13.673 -15.761 0.860 1.00 86.06 89 GLU A O 1
ATOM 729 N N . TRP A 1 90 ? 12.866 -13.728 0.378 1.00 75.25 90 TRP A N 1
ATOM 730 C CA . TRP A 1 90 ? 14.114 -13.017 0.667 1.00 75.25 90 TRP A CA 1
ATOM 731 C C . TRP A 1 90 ? 14.464 -13.004 2.157 1.00 75.25 90 TRP A C 1
ATOM 733 O O . TRP A 1 90 ? 15.644 -13.100 2.500 1.00 75.25 90 TRP A O 1
ATOM 743 N N . ILE A 1 91 ? 13.463 -12.881 3.031 1.00 80.31 91 ILE A N 1
ATOM 744 C CA . ILE A 1 91 ? 13.637 -12.917 4.488 1.00 80.31 91 ILE A CA 1
ATOM 745 C C . ILE A 1 91 ? 14.026 -14.327 4.944 1.00 80.31 91 ILE A C 1
ATOM 747 O O . ILE A 1 91 ? 14.969 -14.476 5.714 1.00 80.31 91 ILE A O 1
ATOM 751 N N . GLU A 1 92 ? 13.349 -15.358 4.439 1.00 85.06 92 GLU A N 1
ATOM 752 C CA . GLU A 1 92 ? 13.578 -16.760 4.819 1.00 85.06 92 GLU A CA 1
ATOM 753 C C . GLU A 1 92 ? 14.929 -17.314 4.344 1.00 85.06 92 GLU A C 1
ATOM 755 O O . GLU A 1 92 ? 15.452 -18.278 4.903 1.00 85.06 92 GLU A O 1
ATOM 760 N N . ARG A 1 93 ? 15.512 -16.706 3.308 1.00 81.69 93 ARG A N 1
ATOM 761 C CA . ARG A 1 93 ? 16.830 -17.067 2.766 1.00 81.69 93 ARG A CA 1
ATOM 762 C C . ARG A 1 93 ? 18.005 -16.369 3.463 1.00 81.69 93 ARG A C 1
ATOM 764 O O . ARG A 1 93 ? 19.140 -16.552 3.013 1.00 81.69 93 ARG A O 1
ATOM 771 N N . ARG A 1 94 ? 17.754 -15.559 4.496 1.00 61.41 94 ARG A N 1
ATOM 772 C CA . ARG A 1 94 ? 18.766 -14.767 5.210 1.00 61.41 94 ARG A CA 1
ATOM 773 C C . ARG A 1 94 ? 19.186 -15.379 6.543 1.00 61.41 94 ARG A C 1
ATOM 775 O O . ARG A 1 94 ? 18.339 -15.992 7.219 1.00 61.41 94 ARG A O 1
#

Sequence (94 aa):
MAGELDMTKGALYRHYKSKRDIFDCIVERMEQGDSEQAAEYDMPEDDKESMPDQYKTVSLEEFVEYSKSMFAYWTEDEFVSVISSMAQEWIERR

InterPro domains:
  IPR009057 Homedomain-like superfamily [SSF46689] (2-32)

Foldseek 3Di:
D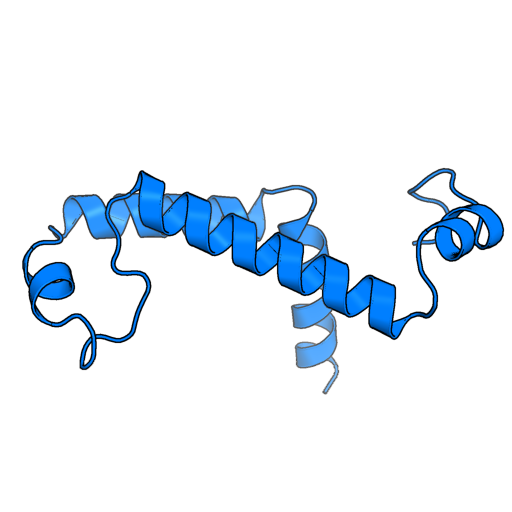CPPPPDDPVRVCVVAVDPVRVVVVLVVVVLVVVVVLCVVLLHDPDDCVVPVPSVVPDDPVSVVVSVVVVVCCCCPPPSNNVVNVVVVVVVVVD

Organism: NCBI:txid2981769